Protein AF-U4KXA4-F1 (afdb_monomer_lite)

Structure (mmCIF, N/CA/C/O backbone):
data_AF-U4KXA4-F1
#
_entry.id   AF-U4KXA4-F1
#
loop_
_atom_site.group_PDB
_atom_site.id
_atom_site.type_symbol
_atom_site.label_atom_id
_atom_site.label_alt_id
_atom_site.label_comp_id
_atom_site.label_asym_id
_atom_site.label_entity_id
_atom_site.label_seq_id
_atom_site.pdbx_PDB_ins_code
_atom_site.Cartn_x
_atom_site.Cartn_y
_atom_site.Cartn_z
_atom_site.occupancy
_atom_site.B_iso_or_equiv
_atom_site.auth_seq_id
_atom_site.auth_comp_id
_atom_site.auth_asym_id
_atom_site.auth_atom_id
_atom_site.pdbx_PDB_model_num
ATOM 1 N N . MET A 1 1 ? -33.008 -6.899 15.648 1.00 51.69 1 MET A N 1
ATOM 2 C CA . MET A 1 1 ? -32.110 -8.002 15.241 1.00 51.69 1 MET A CA 1
ATOM 3 C C . MET A 1 1 ? -30.909 -7.398 14.522 1.00 51.69 1 MET A C 1
ATOM 5 O O . MET A 1 1 ? -31.010 -7.086 13.345 1.00 51.69 1 MET A O 1
ATOM 9 N N . ALA A 1 2 ? -29.812 -7.119 15.234 1.00 61.50 2 ALA A N 1
ATOM 10 C CA . ALA A 1 2 ? -28.586 -6.639 14.594 1.00 61.50 2 ALA A CA 1
ATOM 11 C C . ALA A 1 2 ? -28.006 -7.776 13.738 1.00 61.50 2 ALA A C 1
ATOM 13 O O . ALA A 1 2 ? -27.856 -8.894 14.231 1.00 61.50 2 ALA A O 1
ATOM 14 N N . GLY A 1 3 ? -27.768 -7.517 12.452 1.00 77.31 3 GLY A N 1
ATOM 15 C CA . GLY A 1 3 ? -27.408 -8.553 11.486 1.00 77.31 3 GLY A CA 1
ATOM 16 C C . GLY A 1 3 ? -26.121 -9.314 11.856 1.00 77.31 3 GLY A C 1
ATOM 17 O O . GLY A 1 3 ? -25.257 -8.758 12.540 1.00 77.31 3 GLY A O 1
ATOM 18 N N . PRO A 1 4 ? -25.945 -10.557 11.367 1.00 77.31 4 PRO A N 1
ATOM 19 C CA . PRO A 1 4 ? -24.764 -11.395 11.632 1.00 77.31 4 PRO A CA 1
ATOM 20 C C . PRO A 1 4 ? -23.427 -10.680 11.372 1.00 77.31 4 PRO A C 1
ATOM 22 O O . PRO A 1 4 ? -22.444 -10.898 12.077 1.00 77.31 4 PRO A O 1
ATOM 25 N N . LEU A 1 5 ? -23.421 -9.765 10.400 1.00 74.00 5 LEU A N 1
ATOM 26 C CA . LEU A 1 5 ? -22.276 -8.937 10.018 1.00 74.00 5 LEU A CA 1
ATOM 27 C C . LEU A 1 5 ? -21.829 -7.971 11.126 1.00 74.00 5 LEU A C 1
ATOM 29 O O . LEU A 1 5 ? -20.631 -7.796 11.334 1.00 74.00 5 LEU A O 1
ATOM 33 N N . LEU A 1 6 ? -22.765 -7.384 11.879 1.00 75.56 6 LEU A N 1
ATOM 34 C CA . LEU A 1 6 ? -22.439 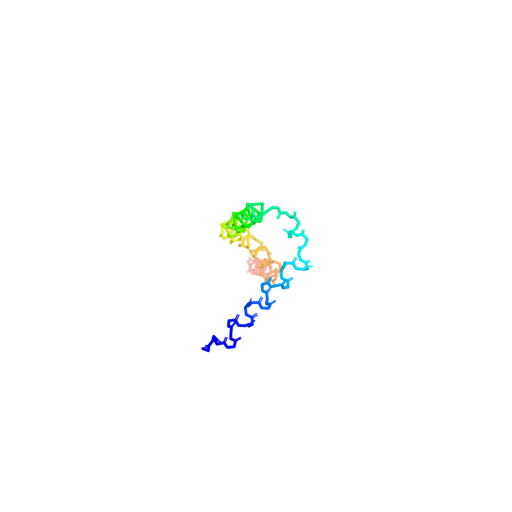-6.485 12.993 1.00 75.56 6 LEU A CA 1
ATOM 35 C C . LEU A 1 6 ? -21.767 -7.254 14.133 1.00 75.56 6 LEU A C 1
ATOM 37 O O . LEU A 1 6 ? -20.786 -6.784 14.703 1.00 75.56 6 LEU A O 1
ATOM 41 N N . LYS A 1 7 ? -22.245 -8.470 14.411 1.00 77.25 7 LYS A N 1
ATOM 42 C CA . LYS A 1 7 ? -21.661 -9.354 15.427 1.00 77.25 7 LYS A CA 1
ATOM 43 C C . LYS A 1 7 ? -20.254 -9.818 15.022 1.00 77.25 7 LYS A C 1
ATOM 45 O O . LYS A 1 7 ? -19.355 -9.861 15.857 1.00 77.25 7 LYS A O 1
ATOM 50 N N . PHE A 1 8 ? -20.037 -10.089 13.733 1.00 77.06 8 PHE A N 1
ATOM 51 C CA . PHE A 1 8 ? -18.719 -10.423 13.184 1.00 77.06 8 PHE A CA 1
ATOM 52 C C . PHE A 1 8 ? -17.730 -9.249 13.273 1.00 77.06 8 PHE A C 1
ATOM 54 O O . PHE A 1 8 ? -16.596 -9.427 13.716 1.00 77.06 8 PHE A O 1
ATOM 61 N N . LEU A 1 9 ? -18.170 -8.035 12.928 1.00 70.81 9 LEU A N 1
ATOM 62 C CA . LEU A 1 9 ? -17.375 -6.810 13.073 1.00 70.81 9 LEU A CA 1
ATOM 63 C C . LEU A 1 9 ? -17.012 -6.518 14.536 1.00 70.81 9 LEU A C 1
ATOM 65 O O . LEU A 1 9 ? -15.880 -6.128 14.819 1.00 70.81 9 LEU A O 1
ATOM 69 N N . GLN A 1 10 ? -17.937 -6.744 15.471 1.00 71.69 10 GLN A N 1
ATOM 70 C CA . GLN A 1 10 ? -17.685 -6.586 16.907 1.00 71.69 10 GLN A CA 1
ATOM 71 C C . GLN A 1 10 ? -16.620 -7.566 17.414 1.00 71.69 10 GLN A C 1
ATOM 73 O O . GLN A 1 10 ? -15.698 -7.152 18.113 1.00 71.69 10 GLN A O 1
ATOM 78 N N . LEU A 1 11 ? -16.689 -8.836 17.008 1.00 72.38 11 LEU A N 1
ATOM 79 C CA . LEU A 1 11 ? -15.688 -9.844 17.374 1.00 72.38 11 LEU A CA 1
ATOM 80 C C . LEU A 1 11 ? -14.302 -9.511 16.798 1.00 72.38 11 LEU A C 1
ATOM 82 O O . LEU A 1 11 ? -13.294 -9.657 17.488 1.00 72.38 11 LEU A O 1
ATOM 86 N N . LYS A 1 12 ? -14.244 -8.984 15.567 1.00 68.62 12 LYS A N 1
ATOM 87 C CA . LYS A 1 12 ? -12.993 -8.503 14.959 1.00 68.62 12 LYS A CA 1
ATOM 88 C C . LYS A 1 12 ? -12.426 -7.269 15.666 1.00 68.62 12 LYS A C 1
ATOM 90 O O . LYS A 1 12 ? -11.209 -7.174 15.804 1.00 68.62 12 LYS A O 1
ATOM 95 N N . ARG A 1 13 ? -13.280 -6.365 16.165 1.00 68.56 13 ARG A N 1
ATOM 96 C CA . ARG A 1 13 ? -12.851 -5.245 17.022 1.00 68.56 13 ARG A CA 1
ATOM 97 C C . ARG A 1 13 ? -12.244 -5.731 18.335 1.00 68.56 13 ARG A C 1
ATOM 99 O O . ARG A 1 13 ? -11.168 -5.263 18.673 1.00 68.56 13 ARG A O 1
ATOM 106 N N . TYR A 1 14 ? -12.880 -6.683 19.019 1.00 66.00 14 TYR A N 1
ATOM 107 C CA . TYR A 1 14 ? -12.386 -7.225 20.293 1.00 66.00 14 TYR A CA 1
ATOM 108 C C . TYR A 1 14 ? -11.000 -7.867 20.173 1.00 66.00 14 TYR A C 1
ATOM 110 O O . TYR A 1 14 ? -10.133 -7.668 21.017 1.00 66.00 14 TYR A O 1
ATOM 118 N N . GLN A 1 15 ? -10.755 -8.602 19.090 1.00 64.56 15 GLN A N 1
ATOM 119 C CA . GLN A 1 15 ? -9.459 -9.242 18.869 1.00 64.56 15 GLN A CA 1
ATOM 120 C C . GLN A 1 15 ? -8.341 -8.228 18.567 1.00 64.56 15 GLN A C 1
ATOM 122 O O . GLN A 1 15 ? -7.179 -8.456 18.901 1.00 64.56 15 GLN A O 1
ATOM 127 N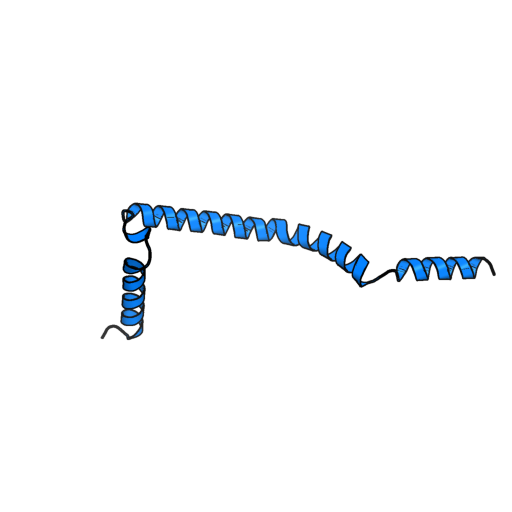 N . TYR A 1 16 ? -8.705 -7.073 18.004 1.00 61.78 16 TYR A N 1
ATOM 128 C CA . TYR A 1 16 ? -7.796 -5.944 17.822 1.00 61.78 16 TYR A CA 1
ATOM 129 C C . TYR A 1 16 ? -7.363 -5.318 19.158 1.00 61.78 16 TYR A C 1
ATOM 131 O O . TYR A 1 16 ? -6.287 -4.736 19.238 1.00 61.78 16 TYR A O 1
ATOM 139 N N . GLU A 1 17 ? -8.180 -5.418 20.207 1.00 62.47 17 GLU A N 1
ATOM 140 C CA . GLU A 1 17 ? -7.822 -4.937 21.549 1.00 62.47 17 GLU A CA 1
ATOM 141 C C . GLU A 1 17 ? -6.853 -5.893 22.259 1.00 62.47 17 GLU A C 1
ATOM 143 O O . GLU A 1 17 ? -5.958 -5.451 22.969 1.00 62.47 17 GLU A O 1
ATOM 148 N N . VAL A 1 18 ? -6.997 -7.204 22.034 1.00 59.56 18 VAL A N 1
ATOM 149 C CA . VAL A 1 18 ? -6.280 -8.248 22.790 1.00 59.56 18 VAL A CA 1
ATOM 150 C C . VAL A 1 18 ? -4.918 -8.638 22.205 1.00 59.56 18 VAL A C 1
ATOM 152 O O . VAL A 1 18 ? -4.021 -8.997 22.961 1.00 59.56 18 VAL A O 1
ATOM 155 N N . THR A 1 19 ? -4.729 -8.599 20.883 1.00 57.97 19 THR A N 1
ATOM 156 C CA . THR A 1 19 ? -3.474 -9.075 20.249 1.00 57.97 19 THR A CA 1
ATOM 157 C C . THR A 1 19 ? -2.566 -7.936 19.788 1.00 57.97 19 THR A C 1
ATOM 159 O O . THR A 1 19 ? -1.389 -8.140 19.502 1.00 57.97 19 THR A O 1
ATOM 162 N N . PHE A 1 20 ? -3.096 -6.719 19.717 1.00 53.12 20 PHE A N 1
ATOM 163 C CA . PHE A 1 20 ? -2.340 -5.565 19.269 1.00 53.12 20 PHE A CA 1
ATOM 164 C C . PHE A 1 20 ? -1.753 -4.859 20.497 1.00 53.12 20 PHE A C 1
ATOM 166 O O . PHE A 1 20 ? -2.485 -4.223 21.252 1.00 53.12 20 PHE A O 1
ATOM 173 N N . SER A 1 21 ? -0.429 -4.920 20.690 1.00 56.00 21 SER A N 1
ATOM 174 C CA . SER A 1 21 ? 0.272 -4.233 21.799 1.00 56.00 21 SER A CA 1
ATOM 175 C C . SER A 1 21 ? -0.013 -2.723 21.874 1.00 56.00 21 SER A C 1
ATOM 177 O O . SER A 1 21 ? 0.232 -2.085 22.892 1.00 56.00 21 SER A O 1
ATOM 179 N N . LEU A 1 22 ? -0.586 -2.153 20.811 1.00 55.66 22 LEU A N 1
ATOM 180 C CA . LEU A 1 22 ? -1.073 -0.779 20.724 1.00 55.66 22 LEU A CA 1
ATOM 181 C C . LEU A 1 22 ? -2.307 -0.475 21.606 1.00 55.66 22 LEU A C 1
ATOM 183 O O . LEU A 1 22 ? -2.741 0.671 21.620 1.00 55.66 22 LEU A O 1
ATOM 187 N N . TYR A 1 23 ? -2.907 -1.453 22.300 1.00 52.16 23 TYR A N 1
ATOM 188 C CA . TYR A 1 23 ? -4.036 -1.218 23.222 1.00 52.16 23 TYR A CA 1
ATOM 189 C C . TYR A 1 23 ? -3.612 -0.705 24.611 1.00 52.16 23 TYR A C 1
ATOM 191 O O . TYR A 1 23 ? -4.443 -0.217 25.369 1.00 52.16 23 TYR A O 1
ATOM 199 N N . MET A 1 24 ? -2.316 -0.776 24.934 1.00 56.91 24 MET A N 1
ATOM 200 C CA . MET A 1 24 ? -1.737 -0.139 26.130 1.00 56.91 24 MET A CA 1
ATOM 201 C C . MET A 1 24 ? -1.475 1.360 25.924 1.00 56.91 24 MET A C 1
ATOM 203 O O . MET A 1 24 ? -1.280 2.095 26.886 1.00 56.91 24 MET A O 1
ATOM 207 N N . LEU A 1 25 ? -1.471 1.803 24.665 1.00 57.81 25 LEU A N 1
ATOM 208 C CA . LEU A 1 25 ? -1.343 3.197 24.270 1.00 57.81 25 LEU A CA 1
ATOM 209 C C . LEU A 1 25 ? -2.711 3.866 24.454 1.00 57.81 25 LEU A C 1
ATOM 211 O O . LEU A 1 25 ? -3.739 3.352 24.004 1.00 57.81 25 LEU A O 1
ATOM 215 N N . THR A 1 26 ? -2.724 5.012 25.120 1.00 63.72 26 THR A N 1
ATOM 216 C CA . THR A 1 26 ? -3.897 5.855 25.366 1.00 63.72 26 THR A CA 1
ATOM 217 C C . THR A 1 26 ? -4.724 5.993 24.072 1.00 63.72 26 THR A C 1
ATOM 219 O O . THR A 1 26 ? -4.139 6.132 22.996 1.00 63.72 26 THR A O 1
ATOM 222 N N . PRO A 1 27 ? -6.073 5.995 24.102 1.00 64.50 27 PRO A N 1
ATOM 223 C CA . PRO A 1 27 ? -6.916 6.048 22.893 1.00 64.50 27 PRO A CA 1
ATOM 224 C C . PRO A 1 27 ? -6.569 7.188 21.917 1.00 64.50 27 PRO A C 1
ATOM 226 O O . PRO A 1 27 ? -6.815 7.071 20.717 1.00 64.50 27 PRO A O 1
ATOM 229 N N . VAL A 1 28 ? -5.952 8.260 22.420 1.00 65.81 28 VAL A N 1
ATOM 230 C CA . VAL A 1 28 ? -5.399 9.374 21.638 1.00 65.81 28 VAL A CA 1
ATOM 231 C C . VAL A 1 28 ? -4.179 8.954 20.805 1.00 65.81 28 VAL A C 1
ATOM 233 O O . VAL A 1 28 ? -4.085 9.286 19.626 1.00 65.81 28 VAL A O 1
ATOM 236 N N . GLU A 1 29 ? -3.261 8.178 21.369 1.00 71.19 29 GLU A N 1
ATOM 237 C CA . GLU A 1 29 ? -2.029 7.744 20.705 1.00 71.19 29 GLU A CA 1
ATOM 238 C C . GLU A 1 29 ? -2.316 6.762 19.559 1.00 71.19 29 GLU A C 1
ATOM 240 O O . GLU A 1 29 ? -1.665 6.810 18.516 1.00 71.19 29 GLU A O 1
ATOM 245 N N . LYS A 1 30 ? -3.370 5.945 19.682 1.00 73.62 30 LYS A N 1
ATOM 246 C CA . LYS A 1 30 ? -3.866 5.090 18.589 1.00 73.62 30 LYS A CA 1
ATOM 247 C C . LYS A 1 30 ? -4.304 5.902 17.365 1.00 73.62 30 LYS A C 1
ATOM 249 O O . LYS A 1 30 ? -4.060 5.487 16.232 1.00 73.62 30 LYS A O 1
ATOM 254 N N . ILE A 1 31 ? -4.942 7.053 17.590 1.00 78.81 31 ILE A N 1
ATOM 255 C CA . ILE A 1 31 ? -5.367 7.966 16.520 1.00 78.81 31 ILE A CA 1
ATOM 256 C C . ILE A 1 31 ? -4.136 8.578 15.850 1.00 78.81 31 ILE A C 1
ATOM 258 O O . ILE A 1 31 ? -4.051 8.548 14.626 1.00 78.81 31 ILE A O 1
ATOM 262 N N . ILE A 1 32 ? -3.165 9.047 16.641 1.00 83.00 32 ILE A N 1
ATOM 263 C CA . ILE A 1 32 ? -1.908 9.628 16.142 1.00 83.00 32 ILE A CA 1
ATOM 264 C C . ILE A 1 32 ? -1.125 8.614 15.299 1.00 83.00 32 ILE A C 1
ATOM 266 O O . ILE A 1 32 ? -0.613 8.949 14.235 1.00 83.00 32 ILE A O 1
ATOM 270 N N . PHE A 1 33 ? -1.055 7.355 15.730 1.00 82.00 33 PHE A N 1
ATOM 271 C CA . PHE A 1 33 ? -0.335 6.329 14.979 1.00 82.00 33 PHE A CA 1
ATOM 272 C C . PHE A 1 33 ? -1.030 5.996 13.656 1.00 82.00 33 PHE A C 1
ATOM 274 O O . PHE A 1 33 ? -0.377 5.855 12.625 1.00 82.00 33 PHE A O 1
ATOM 281 N N . ASN A 1 34 ? -2.362 5.900 13.664 1.00 82.31 34 ASN A N 1
ATOM 282 C CA . ASN A 1 34 ? -3.131 5.619 12.456 1.00 82.31 34 ASN A CA 1
ATOM 283 C C . ASN A 1 34 ? -3.059 6.774 11.444 1.00 82.31 34 ASN A C 1
ATOM 285 O O . ASN A 1 34 ? -2.964 6.524 10.244 1.00 82.31 34 ASN A O 1
ATOM 289 N N . THR A 1 35 ? -3.061 8.030 11.903 1.00 88.56 35 THR A N 1
ATOM 290 C CA . THR A 1 35 ? -2.862 9.188 11.019 1.00 88.56 35 THR A CA 1
ATOM 291 C C . THR A 1 35 ? -1.434 9.244 10.488 1.00 88.56 35 THR A C 1
ATOM 293 O O . THR A 1 35 ? -1.252 9.471 9.295 1.00 88.56 35 THR A O 1
ATOM 296 N N . LEU A 1 36 ? -0.427 8.960 11.317 1.00 89.56 36 LEU A N 1
ATOM 297 C CA . LEU A 1 36 ? 0.970 8.888 10.888 1.00 89.56 36 LEU A CA 1
ATOM 298 C C . LEU A 1 36 ? 1.187 7.785 9.846 1.00 89.56 36 LEU A C 1
ATOM 300 O O . LEU A 1 36 ? 1.827 8.028 8.825 1.00 89.56 36 LEU A O 1
ATOM 304 N N . LEU A 1 37 ? 0.603 6.603 10.057 1.00 89.50 37 LEU A N 1
ATOM 305 C CA . LEU A 1 37 ? 0.645 5.504 9.094 1.00 89.50 37 LEU A CA 1
ATOM 306 C C . LEU A 1 37 ? -0.054 5.904 7.792 1.00 89.50 37 LEU A C 1
ATOM 308 O O . LEU A 1 37 ? 0.506 5.690 6.723 1.00 89.50 37 LEU A O 1
ATOM 312 N N . PHE A 1 38 ? -1.222 6.547 7.861 1.00 91.50 38 PHE A N 1
ATOM 313 C CA . PHE A 1 38 ? -1.928 7.036 6.675 1.00 91.50 38 PHE A CA 1
ATOM 314 C C . PHE A 1 38 ? -1.105 8.065 5.888 1.00 91.50 38 PHE A C 1
ATOM 316 O O . PHE A 1 38 ? -1.023 7.980 4.663 1.00 91.50 38 PHE A O 1
ATOM 323 N N . ILE A 1 39 ? -0.445 8.998 6.580 1.00 95.19 39 ILE A N 1
ATOM 324 C CA . ILE A 1 39 ? 0.456 9.981 5.966 1.00 95.19 39 ILE A CA 1
ATOM 325 C C . ILE A 1 39 ? 1.647 9.276 5.317 1.00 95.19 39 ILE A C 1
ATOM 327 O O . ILE A 1 39 ? 1.961 9.554 4.163 1.00 95.19 39 ILE A O 1
ATOM 331 N N . PHE A 1 40 ? 2.280 8.337 6.020 1.00 94.69 40 PHE A N 1
ATOM 332 C CA . PHE A 1 40 ? 3.408 7.572 5.497 1.00 94.69 40 PHE A CA 1
ATOM 333 C C . PHE A 1 40 ? 3.021 6.760 4.257 1.00 94.69 40 PHE A C 1
ATOM 335 O O . PHE A 1 40 ? 3.737 6.776 3.259 1.00 94.69 40 PHE A O 1
ATOM 342 N N . LEU A 1 41 ? 1.863 6.097 4.281 1.00 95.12 41 LEU A N 1
ATOM 343 C CA . LEU A 1 41 ? 1.362 5.326 3.147 1.00 95.12 41 LEU A CA 1
ATOM 344 C C . LEU A 1 41 ? 1.013 6.230 1.964 1.00 95.12 41 LEU A C 1
ATOM 346 O O . LEU A 1 41 ? 1.365 5.912 0.836 1.00 95.12 41 LEU A O 1
ATOM 350 N N . SER A 1 42 ? 0.357 7.364 2.214 1.00 95.62 42 SER A N 1
ATOM 351 C CA . SER A 1 42 ? 0.044 8.362 1.187 1.00 95.62 42 SER A CA 1
ATOM 352 C C . SER A 1 42 ? 1.315 8.908 0.530 1.00 95.62 42 SER A C 1
ATOM 354 O O . SER A 1 42 ? 1.419 8.968 -0.700 1.00 95.62 42 SER A O 1
ATOM 356 N N . LEU A 1 43 ? 2.327 9.219 1.346 1.00 94.25 43 LEU A N 1
ATOM 357 C CA . LEU A 1 43 ? 3.646 9.633 0.881 1.00 94.25 43 LEU A CA 1
ATOM 358 C C . LEU A 1 43 ? 4.292 8.537 0.027 1.00 94.25 43 LEU A C 1
ATOM 360 O O . LEU A 1 43 ? 4.792 8.826 -1.056 1.00 94.25 43 LEU A O 1
ATOM 364 N N . LEU A 1 44 ? 4.232 7.281 0.475 1.00 93.81 44 LEU A N 1
ATOM 365 C CA . LEU A 1 44 ? 4.787 6.133 -0.238 1.00 93.81 44 LEU A CA 1
ATOM 366 C C . LEU A 1 44 ? 4.070 5.901 -1.571 1.00 93.81 44 LEU A C 1
ATOM 368 O O . LEU A 1 44 ? 4.732 5.735 -2.589 1.00 93.81 44 LEU A O 1
ATOM 372 N N . ILE A 1 45 ? 2.737 5.955 -1.601 1.00 95.00 45 ILE A N 1
ATOM 373 C CA . ILE A 1 45 ? 1.939 5.822 -2.829 1.00 95.00 45 ILE A CA 1
ATOM 374 C C . ILE A 1 45 ? 2.303 6.928 -3.816 1.00 95.00 45 ILE A C 1
ATOM 376 O O . ILE A 1 45 ? 2.500 6.652 -4.999 1.00 95.00 45 ILE A O 1
ATOM 380 N N . THR A 1 46 ? 2.433 8.166 -3.342 1.00 93.31 46 THR A N 1
ATOM 381 C CA . THR A 1 46 ? 2.811 9.305 -4.187 1.00 93.31 46 THR A CA 1
ATOM 382 C C . THR A 1 46 ? 4.235 9.144 -4.716 1.00 93.31 46 THR A C 1
ATOM 384 O O . THR A 1 46 ? 4.465 9.303 -5.913 1.00 93.31 46 THR A O 1
ATOM 387 N N . ALA A 1 47 ? 5.178 8.754 -3.855 1.00 91.56 47 ALA A N 1
ATOM 388 C CA . ALA A 1 47 ? 6.563 8.496 -4.228 1.00 91.56 47 ALA A CA 1
ATOM 389 C C . ALA A 1 47 ? 6.661 7.373 -5.263 1.00 91.56 47 ALA A C 1
ATOM 391 O O . ALA A 1 47 ? 7.313 7.543 -6.284 1.00 91.56 47 ALA A O 1
ATOM 392 N N . VAL A 1 48 ? 5.964 6.256 -5.056 1.00 91.56 48 VAL A N 1
ATOM 393 C CA . VAL A 1 48 ? 5.903 5.154 -6.021 1.00 91.56 48 VAL A CA 1
ATOM 394 C C . VAL A 1 48 ? 5.263 5.624 -7.328 1.00 91.56 48 VAL A C 1
ATOM 396 O O . VAL A 1 48 ? 5.818 5.393 -8.395 1.00 91.56 48 VAL A O 1
ATOM 399 N N . SER A 1 49 ? 4.148 6.347 -7.275 1.00 90.56 49 SER A N 1
ATOM 400 C CA . SER A 1 49 ? 3.457 6.810 -8.485 1.00 90.56 49 SER A CA 1
ATOM 401 C C . SER A 1 49 ? 4.306 7.771 -9.323 1.00 90.56 49 SER A C 1
ATOM 403 O O . SER A 1 49 ? 4.253 7.706 -10.546 1.00 90.56 49 SER A O 1
ATOM 405 N N . PHE A 1 50 ? 5.114 8.632 -8.698 1.00 87.31 50 PHE A N 1
ATOM 406 C CA . PHE A 1 50 ? 5.986 9.575 -9.410 1.00 87.31 50 PHE A CA 1
ATOM 407 C C . PHE A 1 50 ? 7.349 8.985 -9.795 1.00 87.31 50 PHE A C 1
ATOM 409 O O . PHE A 1 50 ? 7.832 9.201 -10.904 1.00 87.31 50 PHE A O 1
ATOM 416 N N . TYR A 1 51 ? 7.988 8.248 -8.889 1.00 82.88 51 TYR A N 1
ATOM 417 C CA . TYR A 1 51 ? 9.362 7.770 -9.044 1.00 82.88 51 TYR A CA 1
ATOM 418 C C . TYR A 1 51 ? 9.417 6.440 -9.802 1.00 82.88 51 TYR A C 1
ATOM 420 O O . TYR A 1 51 ? 10.230 6.261 -10.708 1.00 82.88 51 TYR A O 1
ATOM 428 N N . LEU A 1 52 ? 8.520 5.501 -9.493 1.00 78.94 52 LEU A N 1
ATOM 429 C CA . LEU A 1 52 ? 8.567 4.161 -10.069 1.00 78.94 52 LEU A CA 1
ATOM 430 C C . LEU A 1 52 ? 8.447 4.145 -11.604 1.00 78.94 52 LEU A C 1
ATOM 432 O O . LEU A 1 52 ? 9.281 3.483 -12.214 1.00 78.94 52 LEU A O 1
ATOM 436 N N . PRO A 1 53 ? 7.519 4.860 -12.278 1.00 81.62 53 PRO A N 1
ATOM 437 C CA . PRO A 1 53 ? 7.426 4.783 -13.739 1.00 81.62 53 PRO A CA 1
ATOM 438 C C . PRO A 1 53 ? 8.682 5.313 -14.439 1.00 81.62 53 PRO A C 1
ATOM 440 O O . PRO A 1 53 ? 9.128 4.724 -15.425 1.00 81.62 53 PRO A O 1
ATOM 443 N N . HIS A 1 54 ? 9.302 6.373 -13.910 1.00 78.06 54 HIS A N 1
ATOM 444 C CA . HIS A 1 54 ? 10.547 6.906 -14.462 1.00 78.06 54 HIS A CA 1
ATOM 445 C C . HIS A 1 54 ? 11.708 5.911 -14.300 1.00 78.06 54 HIS A C 1
ATOM 447 O O . HIS A 1 54 ? 12.423 5.615 -15.260 1.00 78.06 54 HIS A O 1
ATOM 453 N N . HIS A 1 55 ? 11.857 5.334 -13.106 1.00 80.62 55 HIS A N 1
ATOM 454 C CA . HIS A 1 55 ? 12.931 4.385 -12.809 1.00 80.62 55 HIS A CA 1
ATOM 455 C C . HIS A 1 55 ? 12.744 3.033 -13.510 1.00 80.62 55 HIS A C 1
ATOM 457 O O . HIS A 1 55 ? 13.703 2.481 -14.054 1.00 80.62 55 HIS A O 1
ATOM 463 N N . VAL A 1 56 ? 11.509 2.532 -13.580 1.00 82.00 56 VAL A N 1
ATOM 464 C CA . VAL A 1 56 ? 11.163 1.297 -14.295 1.00 82.00 56 VAL A CA 1
ATOM 465 C C . VAL A 1 56 ? 11.417 1.453 -15.789 1.00 82.00 56 VAL A C 1
ATOM 467 O O . VAL A 1 56 ? 11.961 0.533 -16.384 1.00 82.00 56 VAL A O 1
ATOM 470 N N . ALA A 1 57 ? 11.128 2.607 -16.401 1.00 81.56 57 ALA A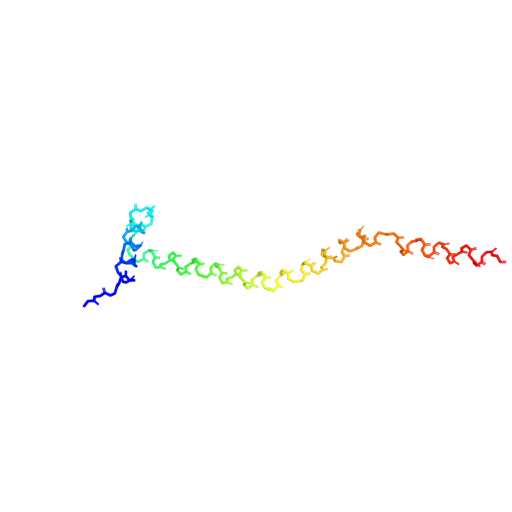 N 1
ATOM 471 C CA . ALA A 1 57 ? 11.391 2.817 -17.826 1.00 81.56 57 ALA A CA 1
ATOM 472 C C . ALA A 1 57 ? 12.888 2.735 -18.180 1.00 81.56 57 ALA A C 1
ATOM 474 O O . ALA A 1 57 ? 13.252 2.163 -19.209 1.00 81.56 57 ALA A O 1
ATOM 475 N N . ILE A 1 58 ? 13.773 3.273 -17.335 1.00 81.31 58 ILE A N 1
ATOM 476 C CA . ILE A 1 58 ? 15.227 3.219 -17.558 1.00 81.31 58 ILE A CA 1
ATOM 477 C C . ILE A 1 58 ? 15.743 1.785 -17.404 1.00 81.31 58 ILE A C 1
ATOM 479 O O . ILE A 1 58 ? 16.498 1.300 -18.252 1.00 81.31 58 ILE A O 1
ATOM 483 N N . ILE A 1 59 ? 15.318 1.095 -16.341 1.00 83.00 59 ILE A N 1
ATOM 484 C CA . ILE A 1 59 ? 15.717 -0.292 -16.083 1.00 83.00 59 ILE A CA 1
ATOM 485 C C . ILE A 1 59 ? 15.160 -1.211 -17.173 1.00 83.00 59 ILE A C 1
ATOM 487 O O . ILE A 1 59 ? 15.901 -2.041 -17.685 1.00 83.00 59 ILE A O 1
ATOM 491 N N . ALA A 1 60 ? 13.909 -1.019 -17.595 1.00 84.06 60 ALA A N 1
ATOM 492 C CA . ALA A 1 60 ? 13.275 -1.791 -18.659 1.00 84.06 60 ALA A CA 1
ATOM 493 C C . ALA A 1 60 ? 13.983 -1.606 -20.004 1.00 84.06 60 ALA A C 1
ATOM 495 O O . ALA A 1 60 ? 14.196 -2.588 -20.701 1.00 84.06 60 ALA A O 1
ATOM 496 N N . LYS A 1 61 ? 14.423 -0.389 -20.356 1.00 80.12 61 LYS A N 1
ATOM 497 C CA . LYS A 1 61 ? 15.229 -0.158 -21.570 1.00 80.12 61 LYS A CA 1
ATOM 498 C C . LYS A 1 61 ? 16.560 -0.908 -21.534 1.00 80.12 61 LYS A C 1
ATOM 500 O O . LYS A 1 61 ? 16.953 -1.497 -22.535 1.00 80.12 61 LYS A O 1
ATOM 505 N N . ARG A 1 62 ? 17.247 -0.914 -20.387 1.00 79.88 62 ARG A N 1
ATOM 506 C CA . ARG A 1 62 ? 18.488 -1.689 -20.220 1.00 79.88 62 ARG A CA 1
ATOM 507 C C . ARG A 1 62 ? 18.221 -3.191 -20.233 1.00 79.88 62 ARG A C 1
ATOM 509 O O . ARG A 1 62 ? 18.923 -3.915 -20.920 1.00 79.88 62 ARG A O 1
ATOM 516 N N . ALA A 1 63 ? 17.191 -3.658 -19.535 1.00 83.12 63 ALA A N 1
ATOM 517 C CA . ALA A 1 63 ? 16.780 -5.058 -19.550 1.00 83.12 63 ALA A CA 1
ATOM 518 C C . ALA A 1 63 ? 16.403 -5.512 -20.967 1.00 83.12 63 ALA A C 1
ATOM 520 O O . ALA A 1 63 ? 16.799 -6.594 -21.381 1.00 83.12 63 ALA A O 1
ATOM 521 N N . TRP A 1 64 ? 15.725 -4.654 -21.733 1.00 79.06 64 TRP A N 1
ATOM 522 C CA . TRP A 1 64 ? 15.419 -4.889 -23.139 1.00 79.06 64 TRP A CA 1
ATOM 523 C C . TRP A 1 64 ? 16.681 -4.950 -23.995 1.00 79.06 64 TRP A C 1
ATOM 525 O O . TRP A 1 64 ? 16.768 -5.817 -24.848 1.00 79.06 64 TRP A O 1
ATOM 535 N N . TYR A 1 65 ? 17.688 -4.108 -23.744 1.00 77.06 65 TYR A N 1
ATOM 536 C CA . TYR A 1 65 ? 18.979 -4.201 -24.436 1.00 77.06 65 TYR A CA 1
ATOM 537 C C . TYR A 1 65 ? 19.666 -5.558 -24.210 1.00 77.06 65 TYR A C 1
ATOM 539 O O . TYR A 1 65 ? 20.179 -6.155 -25.151 1.00 77.06 65 TYR A O 1
ATOM 547 N N . TYR A 1 66 ? 19.637 -6.078 -22.980 1.00 76.50 66 TYR A N 1
ATOM 548 C CA . TYR A 1 66 ? 20.209 -7.395 -22.679 1.00 76.50 66 TYR A CA 1
ATOM 549 C C . TYR A 1 66 ? 19.346 -8.557 -23.187 1.00 76.50 66 TYR A C 1
ATOM 551 O O . TYR A 1 66 ? 19.891 -9.584 -23.578 1.00 76.50 66 TYR A O 1
ATOM 559 N N . TYR A 1 67 ? 18.018 -8.407 -23.196 1.00 76.38 67 TYR A N 1
ATOM 560 C CA . TYR A 1 67 ? 17.087 -9.449 -23.634 1.00 76.38 67 TYR A CA 1
ATOM 561 C C . TYR A 1 67 ? 16.952 -9.535 -25.161 1.00 76.38 67 TYR A C 1
ATOM 563 O O . TYR A 1 67 ? 16.982 -10.628 -25.714 1.00 76.38 67 TYR A O 1
ATOM 571 N N . ALA A 1 68 ? 16.846 -8.393 -25.846 1.00 76.19 68 ALA A N 1
ATOM 572 C CA . ALA A 1 68 ? 16.827 -8.301 -27.308 1.00 76.19 68 ALA A CA 1
ATOM 573 C C . ALA A 1 68 ? 18.214 -8.529 -27.937 1.00 76.19 68 ALA A C 1
ATOM 575 O O . ALA A 1 68 ? 18.315 -8.544 -29.157 1.00 76.19 68 ALA A O 1
ATOM 576 N N . GLY A 1 69 ? 19.241 -8.702 -27.094 1.00 60.53 69 GLY A N 1
ATOM 577 C CA . GLY A 1 69 ? 20.496 -9.397 -27.361 1.00 60.53 69 GLY A CA 1
ATOM 578 C C . GLY A 1 69 ? 21.095 -9.185 -28.743 1.00 60.53 69 GLY A C 1
ATOM 579 O O . GLY A 1 69 ? 20.727 -9.892 -29.669 1.00 60.53 69 GLY A O 1
ATOM 580 N N . ASP A 1 70 ? 22.080 -8.286 -28.841 1.00 58.00 70 ASP A N 1
ATOM 581 C CA . ASP A 1 70 ? 23.117 -8.254 -29.892 1.00 58.00 70 ASP A CA 1
ATOM 582 C C . ASP A 1 70 ? 22.631 -8.232 -31.359 1.00 58.00 70 ASP A C 1
ATOM 584 O O . ASP A 1 70 ? 23.439 -8.235 -32.284 1.00 58.00 70 ASP A O 1
ATOM 588 N N . SER A 1 71 ? 21.322 -8.156 -31.616 1.00 57.53 71 SER A N 1
ATOM 589 C C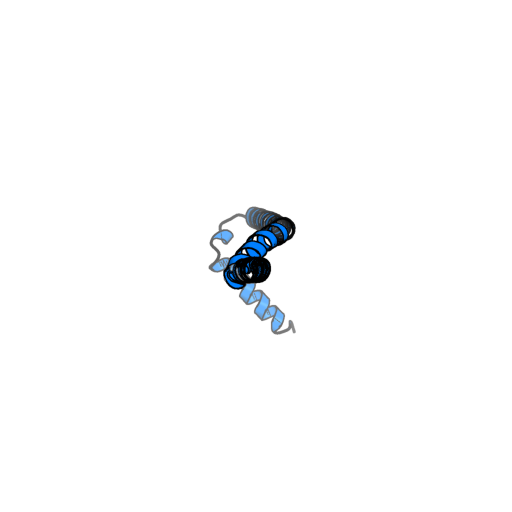A . SER A 1 71 ? 20.776 -8.204 -32.972 1.00 57.53 71 SER A CA 1
ATOM 590 C C . SER A 1 71 ? 21.160 -6.955 -33.756 1.00 57.53 71 SER A C 1
ATOM 592 O O . SER A 1 71 ? 21.386 -7.029 -34.955 1.00 57.53 71 SER A O 1
ATOM 594 N N . THR A 1 72 ? 21.319 -5.818 -33.073 1.00 59.94 72 THR A N 1
ATOM 595 C CA . THR A 1 72 ? 21.830 -4.583 -33.676 1.00 59.94 72 THR A CA 1
ATOM 596 C C . THR A 1 72 ? 23.304 -4.693 -34.067 1.00 59.94 72 THR A C 1
ATOM 598 O O . THR A 1 72 ? 23.689 -4.167 -35.107 1.00 59.94 72 THR A O 1
ATOM 601 N N . VAL A 1 73 ? 24.142 -5.389 -33.292 1.00 62.25 73 VAL A N 1
ATOM 602 C CA . VAL A 1 73 ? 25.581 -5.535 -33.589 1.00 62.25 73 VAL A CA 1
ATOM 603 C C . VAL A 1 73 ? 25.803 -6.513 -34.743 1.00 62.25 73 VAL A C 1
ATOM 605 O O . VAL A 1 73 ? 26.655 -6.265 -35.598 1.00 62.25 73 VAL A O 1
ATOM 608 N N . LEU A 1 74 ? 25.013 -7.588 -34.811 1.00 64.31 74 LEU A N 1
ATOM 609 C CA . LEU A 1 74 ? 25.058 -8.543 -35.921 1.00 64.31 74 LEU A CA 1
ATOM 610 C C . LEU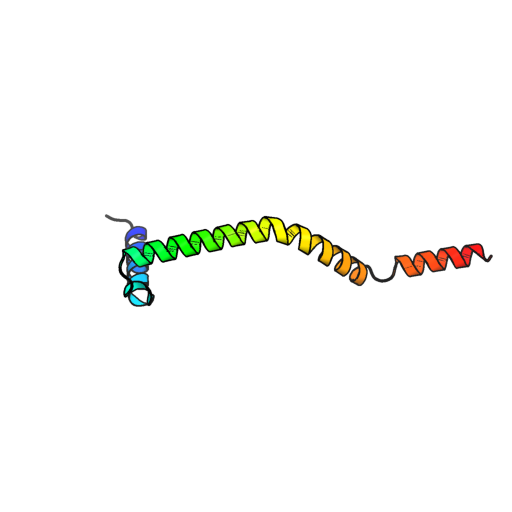 A 1 74 ? 24.577 -7.918 -37.240 1.00 64.31 74 LEU A C 1
ATOM 612 O O . LEU A 1 74 ? 25.216 -8.129 -38.268 1.00 64.31 74 LEU A O 1
ATOM 616 N N . ASP A 1 75 ? 23.524 -7.096 -37.205 1.00 66.81 75 ASP A N 1
ATOM 617 C CA . ASP A 1 75 ? 22.995 -6.408 -38.392 1.00 66.81 75 ASP A CA 1
ATOM 618 C C . ASP A 1 75 ? 23.974 -5.332 -38.904 1.00 66.81 75 ASP A C 1
ATOM 620 O O . ASP A 1 75 ? 24.257 -5.241 -40.097 1.00 66.81 75 ASP A O 1
ATOM 624 N N . THR A 1 76 ? 24.620 -4.588 -37.995 1.00 67.88 76 THR A N 1
ATOM 625 C CA . THR A 1 76 ? 25.635 -3.584 -38.374 1.00 67.88 76 THR A CA 1
ATOM 626 C C . THR A 1 76 ? 26.870 -4.231 -39.023 1.00 67.88 76 THR A C 1
ATOM 628 O O . THR A 1 76 ? 27.376 -3.722 -40.021 1.00 67.88 76 THR A O 1
ATOM 631 N N . ARG A 1 77 ? 27.325 -5.389 -38.518 1.00 65.00 77 ARG A N 1
ATOM 632 C CA . ARG A 1 77 ? 28.447 -6.149 -39.108 1.00 65.00 77 ARG A CA 1
ATOM 633 C C . ARG A 1 77 ? 28.096 -6.801 -40.445 1.00 65.00 77 ARG A C 1
ATOM 635 O O . ARG A 1 77 ? 28.949 -6.870 -41.327 1.00 65.00 77 ARG A O 1
ATOM 642 N N . ALA A 1 78 ? 26.858 -7.266 -40.609 1.00 71.94 78 ALA A N 1
ATOM 643 C CA . ALA A 1 78 ? 26.386 -7.830 -41.871 1.00 71.94 78 ALA A CA 1
ATOM 644 C C . ALA A 1 78 ? 26.341 -6.771 -42.987 1.00 71.94 78 ALA A C 1
ATOM 646 O O . ALA A 1 78 ? 26.721 -7.057 -44.121 1.00 71.94 78 ALA A O 1
ATOM 647 N N . LEU A 1 79 ? 25.945 -5.535 -42.665 1.00 73.38 79 LEU A N 1
ATOM 648 C CA . LEU A 1 79 ? 25.923 -4.424 -43.622 1.00 73.38 79 LEU A CA 1
ATOM 649 C C . LEU A 1 79 ? 27.326 -3.933 -44.017 1.00 73.38 79 LEU A C 1
ATOM 651 O O . LEU A 1 79 ? 27.525 -3.541 -45.166 1.00 73.38 79 LEU A O 1
ATOM 655 N N . GLU A 1 80 ? 28.304 -3.972 -43.109 1.00 76.56 80 GLU A N 1
ATOM 656 C CA . GLU A 1 80 ? 29.703 -3.663 -43.443 1.00 76.56 80 GLU A CA 1
ATOM 657 C C . GLU A 1 80 ? 30.331 -4.738 -44.343 1.00 76.56 80 GLU A C 1
ATOM 659 O O . GLU A 1 80 ? 30.992 -4.398 -45.321 1.00 76.56 80 GLU A O 1
ATOM 664 N N . GLY A 1 81 ? 30.043 -6.022 -44.102 1.00 71.50 81 GLY A N 1
ATOM 665 C CA . GLY A 1 81 ? 30.524 -7.121 -44.950 1.00 71.50 81 GLY A CA 1
ATOM 666 C C . GLY A 1 81 ? 29.968 -7.112 -46.381 1.00 71.50 81 GLY A C 1
ATOM 667 O O . GLY A 1 81 ? 30.615 -7.623 -47.289 1.00 71.50 81 GLY A O 1
ATOM 668 N N . LEU A 1 82 ? 28.798 -6.505 -46.604 1.00 73.44 82 LEU A N 1
ATOM 669 C CA . LEU A 1 82 ? 28.216 -6.323 -47.941 1.00 73.44 82 LEU A CA 1
ATOM 670 C C . LEU A 1 82 ? 28.742 -5.084 -48.681 1.00 73.44 82 LEU A C 1
ATOM 672 O O . LEU A 1 82 ? 28.517 -4.966 -49.880 1.00 73.44 82 LEU A O 1
ATOM 676 N N . LYS A 1 83 ? 29.413 -4.155 -47.989 1.00 65.69 83 LYS A N 1
ATOM 677 C CA . LYS A 1 83 ? 30.037 -2.966 -48.597 1.00 65.69 83 LYS A CA 1
ATOM 678 C C . LYS A 1 83 ? 31.451 -3.220 -49.125 1.00 65.69 83 LYS A C 1
ATOM 680 O O . LYS A 1 83 ? 31.955 -2.402 -49.886 1.00 65.69 83 LYS A O 1
ATOM 685 N N . GLU A 1 84 ? 32.077 -4.309 -48.688 1.00 66.38 84 GLU A N 1
ATOM 686 C CA . GLU A 1 84 ? 33.435 -4.724 -49.072 1.00 66.38 84 GLU A CA 1
ATOM 687 C C . GLU A 1 84 ? 33.453 -5.701 -50.273 1.00 66.38 84 GLU A C 1
ATOM 689 O O . GLU A 1 84 ? 34.527 -6.144 -50.682 1.00 66.38 84 GLU A O 1
ATOM 694 N N . LEU A 1 85 ? 32.283 -6.030 -50.842 1.00 54.31 85 LEU A N 1
ATOM 695 C CA . LEU A 1 85 ? 32.102 -6.785 -52.095 1.00 54.31 85 LEU A CA 1
ATOM 696 C C . LEU A 1 85 ? 31.709 -5.845 -53.241 1.00 54.31 85 LEU A C 1
ATOM 698 O O . LEU A 1 85 ? 32.172 -6.097 -54.376 1.00 54.31 85 LEU A O 1
#

Foldseek 3Di:
DPDPVVVVVVVVVVVCCVPPPCVVPDPVVVVVVVVVVVVVVVVVVVCCVPPVVVVVVVVVVVVCDVVVPCPVVVVVVVVVVVVVD

Radius of gyration: 28.75 Å; chains: 1; bounding box: 66×21×78 Å

Sequence (85 aa):
MAGPLLKFLQLKRYQYEVTFSLYMLTPVEKIIFNTLLFIFLSLLITAVSFYLPHHVAIIAKRAWYYYAGDSTVLDTRALEGLKEL

Organism: Pyronema omp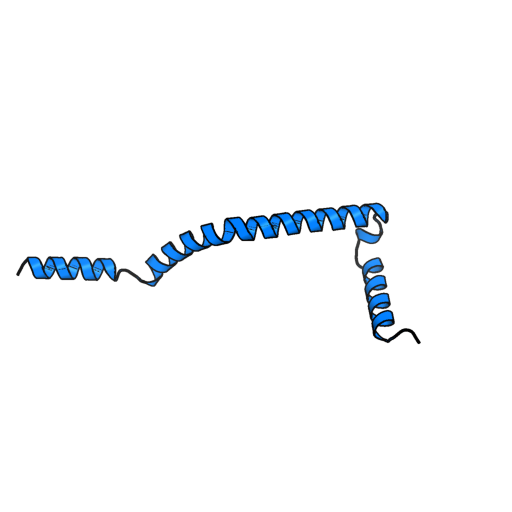halodes (strain CBS 100304) (NCBI:txid1076935)

InterPro domains:
  IPR024512 Small subunit of serine palmitoyltransferase-like [PF11779] (7-57)

Secondary structure (DSSP, 8-state):
---HHHHHHHHHHHHHHHS-GGGSS-HHHHHHHHHHHHHHHHHHHHHHHHHHHHHHHHHHHHHHHHHSTTHHHHHHHHHHHTT--

pLDDT: mean 74.44, std 12.08, range [51.69, 95.62]